Protein AF-A0A973AI22-F1 (afdb_monomer_lite)

Radius of gyration: 14.26 Å; chains: 1; bounding box: 32×37×38 Å

Foldseek 3Di:
DDDDDDPPDDDDDQEPDDPQWDWDDWDAAPVRQKIWIWIAHPVQGIFIWMATNNGDHIHTLDPHHADFDHQDNPDDDDDDDDRPTDGDD

Structure (mmCIF, N/CA/C/O backbone):
data_AF-A0A973AI22-F1
#
_entry.id   AF-A0A973AI22-F1
#
loop_
_atom_site.group_PDB
_atom_site.id
_atom_site.type_symbol
_atom_site.label_atom_id
_atom_site.label_alt_id
_atom_site.label_comp_id
_atom_site.label_asym_id
_atom_site.label_entity_id
_atom_site.label_seq_id
_atom_site.pdbx_PDB_ins_code
_atom_site.C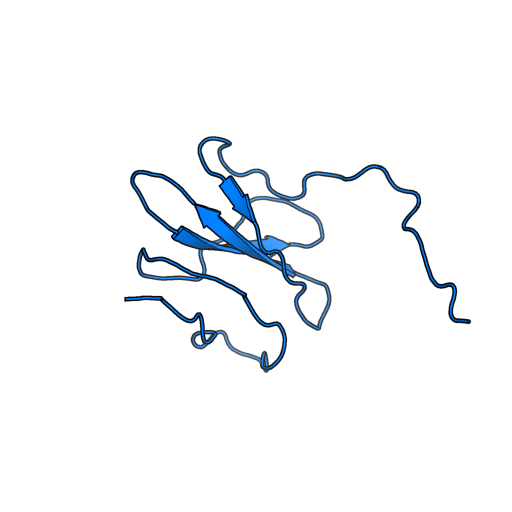artn_x
_atom_site.Cartn_y
_atom_site.Cartn_z
_atom_site.occupancy
_atom_site.B_iso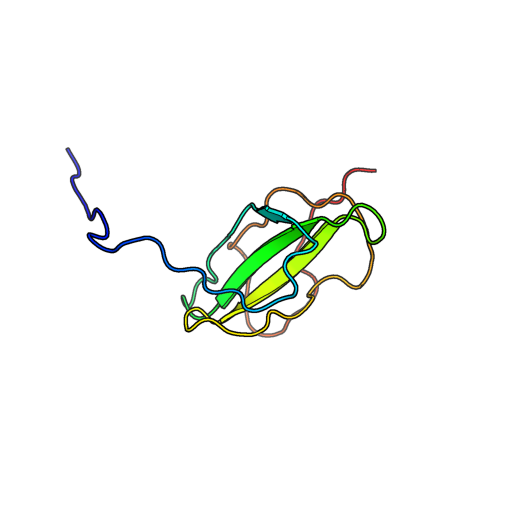_or_equiv
_atom_site.auth_seq_id
_atom_site.auth_comp_id
_atom_site.auth_asym_id
_atom_site.auth_atom_id
_atom_site.pdbx_PDB_model_num
ATOM 1 N N . MET A 1 1 ? -20.290 25.829 6.527 1.00 38.75 1 MET A N 1
ATOM 2 C CA . MET A 1 1 ? -18.830 25.606 6.546 1.00 38.75 1 MET A CA 1
ATOM 3 C C . MET A 1 1 ? -18.631 24.282 7.258 1.00 38.75 1 MET A C 1
ATOM 5 O O . MET A 1 1 ? -18.923 24.220 8.442 1.00 38.75 1 MET A O 1
ATOM 9 N N . SER A 1 2 ? -18.327 23.205 6.529 1.00 45.47 2 SER A N 1
ATOM 10 C CA . SER A 1 2 ? -18.162 21.881 7.141 1.00 45.47 2 SER A CA 1
ATOM 11 C C . SER A 1 2 ? -16.764 21.813 7.740 1.00 45.47 2 SER A C 1
ATOM 13 O O . SER A 1 2 ? -15.780 21.833 7.007 1.00 45.47 2 SER A O 1
ATOM 15 N N . VAL A 1 3 ? -16.694 21.797 9.062 1.00 52.75 3 VAL A N 1
ATOM 16 C CA . VAL A 1 3 ? -15.558 21.255 9.805 1.00 52.75 3 VAL A CA 1
ATOM 17 C C . VAL A 1 3 ? -15.888 19.792 10.045 1.00 52.75 3 VAL A C 1
ATOM 19 O O . VAL A 1 3 ? -16.946 19.520 10.603 1.00 52.75 3 VAL A O 1
ATOM 22 N N . ASP A 1 4 ? -15.044 18.859 9.606 1.00 45.47 4 ASP A N 1
ATOM 23 C CA . ASP A 1 4 ? -15.130 17.500 10.138 1.00 45.47 4 ASP A CA 1
ATOM 24 C C . ASP 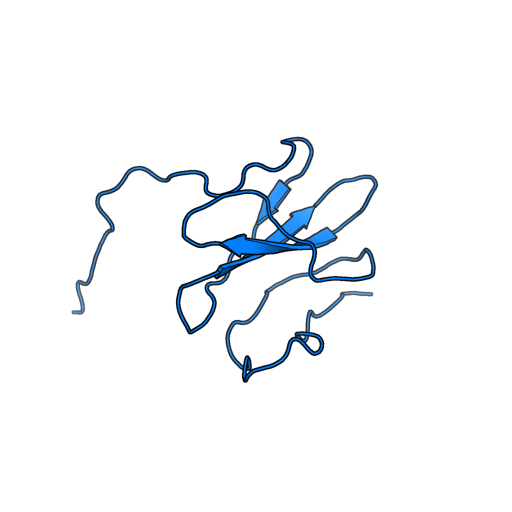A 1 4 ? -13.791 16.753 10.062 1.00 45.47 4 ASP A C 1
ATOM 26 O O . ASP A 1 4 ? -13.211 16.585 8.991 1.00 45.47 4 ASP A O 1
ATOM 30 N N . VAL A 1 5 ? -13.346 16.362 11.261 1.00 43.34 5 VAL A N 1
ATOM 31 C CA . VAL A 1 5 ? -12.277 15.435 11.665 1.00 43.34 5 VAL A CA 1
ATOM 32 C C . VAL A 1 5 ? -10.892 15.609 11.027 1.00 43.34 5 VAL A C 1
ATOM 34 O O . VAL A 1 5 ? -10.560 15.046 9.986 1.00 43.34 5 VAL A O 1
ATOM 37 N N . SER A 1 6 ? -10.011 16.270 11.778 1.00 48.56 6 SER A N 1
ATOM 38 C CA . SER A 1 6 ? -8.587 15.926 11.786 1.00 48.56 6 SER A CA 1
ATOM 39 C C . SER A 1 6 ? -8.434 14.643 12.616 1.00 48.56 6 SER A C 1
ATOM 41 O O . SER A 1 6 ? -8.905 14.625 13.750 1.00 48.56 6 SER A O 1
ATOM 43 N N . PRO A 1 7 ? -7.833 13.547 12.125 1.00 56.66 7 PRO A N 1
ATOM 44 C CA . PRO A 1 7 ? -7.440 12.467 13.014 1.00 56.66 7 PRO A CA 1
ATOM 45 C C . PRO A 1 7 ? -6.209 12.945 13.791 1.00 56.66 7 PRO A C 1
ATOM 47 O O . PRO A 1 7 ? -5.124 13.061 13.231 1.00 56.66 7 PRO A O 1
ATOM 50 N N . ASP A 1 8 ? -6.381 13.222 15.080 1.00 58.28 8 ASP A N 1
ATOM 51 C CA . ASP A 1 8 ? -5.369 13.749 16.015 1.00 58.28 8 ASP A CA 1
ATOM 52 C C . ASP A 1 8 ? -4.208 12.766 16.313 1.00 58.28 8 ASP A C 1
ATOM 54 O O . ASP A 1 8 ? -3.516 12.870 17.325 1.00 58.28 8 ASP A O 1
ATOM 58 N N . GLY A 1 9 ? -4.010 11.760 15.460 1.00 64.19 9 GLY A N 1
ATOM 59 C CA . GLY A 1 9 ? -3.031 10.696 15.627 1.00 64.19 9 GLY A CA 1
ATOM 60 C C . GLY A 1 9 ? -1.798 10.914 14.760 1.00 64.19 9 GLY A C 1
ATOM 61 O O . GLY A 1 9 ? -1.897 11.275 13.588 1.00 64.19 9 GLY A O 1
ATOM 62 N N . ALA A 1 10 ? -0.620 10.630 15.318 1.00 79.88 10 ALA A N 1
ATOM 63 C CA . ALA A 1 10 ? 0.596 10.532 14.523 1.00 79.88 10 ALA A CA 1
ATOM 64 C C . ALA A 1 10 ? 0.411 9.483 13.404 1.00 79.88 10 ALA A C 1
ATOM 66 O O . ALA A 1 10 ? -0.129 8.398 13.664 1.00 79.88 10 ALA A O 1
ATOM 67 N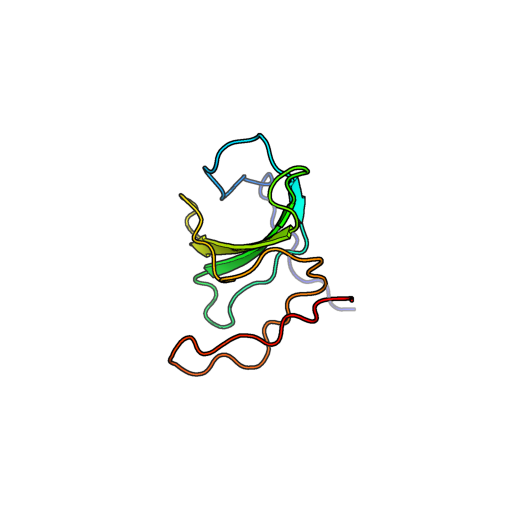 N . PRO A 1 11 ? 0.855 9.769 12.166 1.00 78.62 11 PRO A N 1
ATOM 68 C CA . PRO A 1 11 ? 0.766 8.809 11.076 1.00 78.62 11 PRO A CA 1
ATOM 69 C C . PRO A 1 11 ? 1.509 7.525 11.456 1.00 78.62 11 PRO A C 1
ATOM 71 O O . PRO A 1 11 ? 2.657 7.558 11.893 1.00 78.62 11 PRO A O 1
ATOM 74 N N . THR A 1 12 ? 0.841 6.384 11.296 1.00 84.25 12 THR A N 1
ATOM 75 C CA . THR A 1 12 ? 1.406 5.063 11.591 1.00 84.25 12 THR A CA 1
ATOM 76 C C . THR A 1 12 ? 1.576 4.285 10.294 1.00 84.25 12 THR A C 1
ATOM 78 O O . THR A 1 12 ? 0.634 4.179 9.507 1.00 84.25 12 THR A O 1
ATOM 81 N N . ARG A 1 13 ? 2.763 3.707 10.068 1.00 87.44 13 ARG A N 1
ATOM 82 C CA . ARG A 1 13 ? 2.988 2.800 8.934 1.00 87.44 13 ARG A CA 1
ATOM 83 C C . ARG A 1 13 ? 2.212 1.500 9.155 1.00 87.44 13 ARG A C 1
ATOM 85 O O . ARG A 1 13 ? 2.400 0.828 10.168 1.00 87.44 13 ARG A O 1
ATOM 92 N N . LEU A 1 14 ? 1.355 1.143 8.199 1.00 91.19 14 LEU A N 1
ATOM 93 C CA . LEU A 1 14 ? 0.548 -0.082 8.248 1.00 91.19 14 LEU A CA 1
ATOM 94 C C . LEU A 1 14 ? 1.232 -1.269 7.561 1.00 91.19 14 LEU A C 1
ATOM 96 O O . LEU A 1 14 ? 1.007 -2.415 7.948 1.00 91.19 14 LEU A O 1
ATOM 100 N N . THR A 1 15 ? 2.075 -1.009 6.569 1.00 90.56 15 THR A N 1
ATOM 101 C CA . THR A 1 15 ? 2.825 -2.020 5.824 1.00 90.56 15 THR A CA 1
ATOM 102 C C . THR A 1 15 ? 4.042 -2.504 6.611 1.00 90.56 15 THR A C 1
ATOM 104 O O . THR A 1 15 ? 4.725 -1.743 7.301 1.00 90.56 15 THR A O 1
ATOM 107 N N . ARG A 1 16 ? 4.304 -3.811 6.532 1.00 91.69 16 ARG A N 1
ATOM 108 C CA . ARG A 1 16 ? 5.497 -4.470 7.097 1.00 91.69 16 ARG A CA 1
ATOM 109 C C . ARG A 1 16 ? 6.323 -5.178 6.023 1.00 91.69 16 ARG A C 1
ATOM 111 O O . ARG A 1 16 ? 7.043 -6.126 6.321 1.00 91.69 16 ARG A O 1
ATOM 118 N N . ASP A 1 17 ? 6.180 -4.736 4.782 1.00 85.25 17 ASP A N 1
ATOM 119 C CA . ASP A 1 17 ? 6.934 -5.264 3.653 1.00 85.25 17 ASP A CA 1
ATOM 120 C C . ASP A 1 17 ? 8.386 -4.764 3.684 1.00 85.25 17 ASP A C 1
ATOM 122 O O . ASP A 1 17 ? 8.718 -3.829 4.431 1.00 85.25 17 ASP A O 1
ATOM 126 N N . ALA A 1 18 ? 9.247 -5.409 2.888 1.00 75.31 18 ALA A N 1
ATOM 127 C CA . ALA A 1 18 ? 10.627 -4.976 2.687 1.00 75.31 18 ALA A CA 1
ATOM 128 C C . ALA A 1 18 ? 10.658 -3.496 2.264 1.00 75.31 18 ALA A C 1
ATOM 130 O O . ALA A 1 18 ? 9.755 -3.019 1.591 1.00 75.31 18 ALA A O 1
ATOM 131 N N . THR A 1 19 ? 11.641 -2.730 2.732 1.00 74.88 19 THR A N 1
ATOM 132 C CA . THR A 1 19 ? 11.670 -1.263 2.562 1.00 74.88 19 THR A CA 1
ATOM 133 C C . THR A 1 19 ? 12.397 -0.813 1.294 1.00 74.88 19 THR A C 1
ATOM 135 O O . THR A 1 19 ? 12.807 0.339 1.204 1.00 74.88 19 THR A O 1
ATOM 138 N N . ASP A 1 20 ? 12.630 -1.726 0.358 1.00 83.19 20 ASP A N 1
ATOM 139 C CA . ASP A 1 20 ? 13.357 -1.517 -0.896 1.00 83.19 20 ASP A CA 1
ATOM 140 C C . ASP A 1 20 ? 12.480 -0.989 -2.042 1.00 83.19 20 ASP A C 1
ATOM 142 O O . ASP A 1 20 ? 12.994 -0.712 -3.118 1.00 83.19 20 ASP A O 1
ATOM 146 N N . HIS A 1 21 ? 11.187 -0.764 -1.800 1.00 85.81 21 HIS A N 1
ATOM 147 C CA . HIS A 1 21 ? 10.248 -0.216 -2.776 1.00 85.81 21 HIS A CA 1
ATOM 148 C C . HIS A 1 21 ? 9.515 1.022 -2.244 1.00 85.81 21 HIS A C 1
ATOM 150 O O . HIS A 1 21 ? 9.401 1.249 -1.036 1.00 85.81 21 HIS A O 1
ATOM 156 N N . PHE A 1 22 ? 8.972 1.821 -3.161 1.00 90.06 22 PHE A N 1
ATOM 157 C CA . PHE A 1 22 ? 8.087 2.937 -2.832 1.00 90.06 22 PHE A CA 1
ATOM 158 C C . PHE A 1 22 ? 6.636 2.476 -2.724 1.00 90.06 22 PHE A C 1
ATOM 160 O O . PHE A 1 22 ? 6.213 1.593 -3.462 1.00 90.06 22 PHE A O 1
ATOM 167 N N . GLU A 1 23 ? 5.859 3.122 -1.856 1.00 90.75 23 GLU A N 1
ATOM 168 C CA . GLU A 1 23 ? 4.425 2.881 -1.665 1.00 90.75 23 GLU A CA 1
ATOM 169 C C . GLU A 1 23 ? 3.665 4.205 -1.860 1.00 90.75 23 GLU A C 1
ATOM 171 O O . GLU A 1 23 ? 3.964 5.193 -1.188 1.00 90.75 23 GLU A O 1
ATOM 176 N N . TYR A 1 24 ? 2.694 4.259 -2.775 1.00 88.00 24 TYR A N 1
ATOM 177 C CA . TYR A 1 24 ? 1.942 5.486 -3.075 1.00 88.00 24 TYR A CA 1
ATOM 178 C C . TYR A 1 24 ? 0.506 5.213 -3.550 1.00 88.00 24 TYR A C 1
ATOM 180 O O . TYR A 1 24 ? 0.081 4.068 -3.708 1.00 88.00 24 TYR A O 1
ATOM 188 N N . ASP A 1 25 ? -0.266 6.291 -3.725 1.00 89.19 25 ASP A N 1
ATOM 189 C CA . ASP A 1 25 ? -1.674 6.293 -4.144 1.00 89.19 25 ASP A CA 1
ATOM 190 C C . ASP A 1 25 ? -2.594 5.341 -3.341 1.00 89.19 25 ASP A C 1
ATOM 192 O O . ASP A 1 25 ? -3.275 4.495 -3.930 1.00 89.19 25 ASP A O 1
ATOM 196 N N . PRO A 1 26 ? -2.655 5.436 -1.997 1.00 90.06 26 PRO A N 1
ATOM 197 C CA . PRO A 1 26 ? -3.505 4.553 -1.211 1.00 90.06 26 PRO A CA 1
ATOM 198 C C . PRO A 1 26 ? -4.994 4.842 -1.436 1.00 90.06 26 PRO A C 1
ATOM 200 O O . PRO A 1 26 ? -5.438 5.990 -1.502 1.00 90.06 26 PRO A O 1
ATOM 203 N N . THR A 1 27 ? -5.800 3.785 -1.465 1.00 88.44 27 THR A N 1
ATOM 204 C CA . THR A 1 27 ? -7.259 3.870 -1.483 1.00 88.44 27 THR A CA 1
ATOM 205 C C . THR A 1 27 ? -7.879 2.875 -0.511 1.00 88.44 27 THR A C 1
ATOM 207 O O . THR A 1 27 ? -7.491 1.706 -0.439 1.00 88.44 27 THR A O 1
ATOM 210 N N . TRP A 1 28 ? -8.863 3.339 0.255 1.00 86.88 28 TRP A N 1
ATOM 211 C CA . TRP A 1 28 ? -9.602 2.496 1.183 1.00 86.88 28 TRP A CA 1
ATOM 212 C C . TRP A 1 28 ? -10.621 1.633 0.442 1.00 86.88 28 TRP A C 1
ATOM 214 O O . TRP A 1 28 ? -11.366 2.095 -0.425 1.00 86.88 28 TRP A O 1
ATOM 224 N N . SER A 1 29 ? -10.700 0.367 0.837 1.00 86.56 29 SER A N 1
ATOM 225 C CA . SER A 1 29 ? -11.852 -0.476 0.519 1.00 86.56 29 SER A CA 1
ATOM 226 C C . SER A 1 29 ? -13.131 0.108 1.128 1.00 86.56 29 SER A C 1
ATOM 228 O O . SER A 1 29 ? -13.113 0.729 2.190 1.00 86.56 29 SER A O 1
ATOM 230 N N . ARG A 1 30 ? -14.271 -0.114 0.465 1.00 84.19 30 ARG A N 1
ATOM 231 C CA . ARG A 1 30 ? -15.574 0.425 0.893 1.00 84.19 30 ARG A CA 1
ATOM 232 C C . ARG A 1 30 ? -15.999 -0.047 2.289 1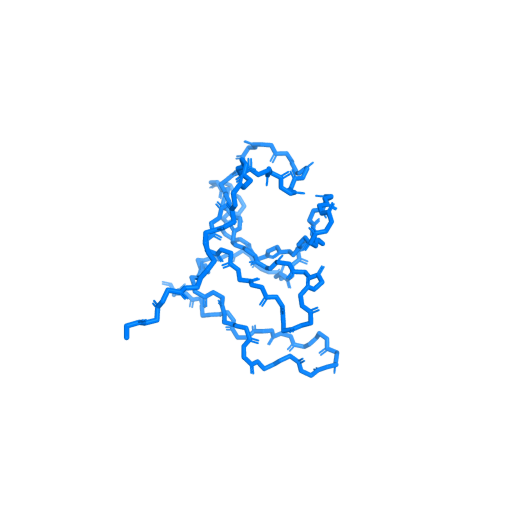.00 84.19 30 ARG A C 1
ATOM 234 O O . ARG A 1 30 ? -16.727 0.666 2.969 1.00 84.19 30 ARG A O 1
ATOM 241 N N . ASP A 1 31 ? -15.587 -1.248 2.690 1.00 85.38 31 ASP A N 1
ATOM 242 C CA . ASP A 1 31 ? -15.859 -1.802 4.020 1.00 85.38 31 ASP A CA 1
ATOM 243 C C . ASP A 1 31 ? -14.836 -1.363 5.082 1.00 85.38 31 ASP A C 1
ATOM 245 O O . ASP A 1 31 ? -14.954 -1.766 6.238 1.00 85.38 31 ASP A O 1
ATOM 249 N N . GLY A 1 32 ? -13.837 -0.558 4.701 1.00 89.56 32 GLY A N 1
ATOM 250 C CA . GLY A 1 32 ? -12.800 -0.035 5.587 1.00 89.56 32 GLY A CA 1
ATOM 251 C C . GLY A 1 32 ? -11.807 -1.083 6.090 1.00 89.56 32 GLY A C 1
ATOM 252 O O . GLY A 1 32 ? -11.010 -0.780 6.971 1.00 89.56 32 GLY A O 1
ATOM 253 N N . LYS A 1 33 ? -11.831 -2.323 5.580 1.00 91.94 33 LYS A N 1
ATOM 254 C CA . LYS A 1 33 ? -11.003 -3.414 6.131 1.00 91.94 33 LYS A CA 1
ATOM 255 C C . LYS A 1 33 ? -9.619 -3.503 5.513 1.00 91.94 33 LYS A C 1
ATOM 257 O O . LYS A 1 33 ? -8.713 -4.077 6.115 1.00 91.94 33 LYS A O 1
ATOM 262 N N . ASN A 1 34 ? -9.469 -2.971 4.310 1.00 91.50 34 ASN A N 1
ATOM 263 C CA . ASN A 1 34 ? -8.246 -3.035 3.525 1.00 91.50 34 ASN A CA 1
ATOM 264 C C . ASN A 1 34 ? -7.924 -1.691 2.880 1.00 91.50 34 ASN A C 1
ATOM 266 O O . ASN A 1 34 ? -8.820 -0.889 2.594 1.00 91.50 34 ASN A O 1
ATOM 270 N N . ILE A 1 35 ? -6.645 -1.514 2.584 1.00 90.75 35 ILE A N 1
ATOM 271 C CA . ILE A 1 35 ? -6.097 -0.411 1.809 1.00 90.75 35 ILE A CA 1
ATOM 272 C C . ILE A 1 35 ? -5.384 -1.027 0.613 1.00 90.75 35 ILE A C 1
ATOM 274 O O . ILE A 1 35 ? -4.519 -1.884 0.794 1.00 90.75 35 ILE A O 1
ATOM 278 N N . ALA A 1 36 ? -5.754 -0.605 -0.592 1.00 90.19 36 ALA A N 1
ATOM 279 C CA . ALA A 1 36 ? -4.999 -0.901 -1.802 1.00 90.19 36 ALA A CA 1
ATOM 280 C C . ALA A 1 36 ? -4.043 0.256 -2.100 1.00 90.19 36 ALA A C 1
ATOM 282 O O . ALA A 1 36 ? -4.399 1.408 -1.869 1.00 90.19 36 ALA A O 1
ATOM 283 N N . PHE A 1 37 ? -2.851 -0.039 -2.602 1.00 87.88 37 PHE A N 1
ATOM 284 C CA . PHE A 1 37 ? -1.825 0.958 -2.912 1.00 87.88 37 PHE A CA 1
ATOM 285 C C . PHE A 1 37 ? -0.927 0.462 -4.046 1.00 87.88 37 PHE A C 1
ATOM 287 O O . PHE A 1 37 ? -0.922 -0.731 -4.366 1.00 87.88 37 PHE A O 1
ATOM 294 N N . VAL A 1 38 ? -0.180 1.370 -4.667 1.00 88.69 38 VAL A N 1
ATOM 295 C CA . VAL A 1 38 ? 0.817 1.034 -5.686 1.00 88.69 38 VAL A CA 1
ATOM 296 C C . VAL A 1 38 ? 2.178 0.881 -5.011 1.00 88.69 38 VAL A C 1
ATOM 298 O O . VAL A 1 38 ? 2.595 1.765 -4.267 1.00 88.69 38 VAL A O 1
ATOM 301 N N . SER A 1 39 ? 2.857 -0.237 -5.266 1.00 90.44 39 SER A N 1
ATOM 302 C CA . SER A 1 39 ? 4.272 -0.425 -4.944 1.00 90.44 39 SER A CA 1
ATOM 303 C C . SER A 1 39 ? 5.120 -0.198 -6.192 1.00 90.44 39 SER A C 1
ATOM 305 O O . SER A 1 39 ? 4.747 -0.732 -7.235 1.00 90.44 39 SER A O 1
ATOM 307 N N . TRP A 1 40 ? 6.249 0.504 -6.096 1.00 86.06 40 TRP A N 1
ATOM 308 C CA . TRP A 1 40 ? 7.226 0.656 -7.182 1.00 86.06 40 TRP A CA 1
ATOM 309 C C . TRP A 1 40 ? 8.602 0.171 -6.765 1.00 86.06 40 TRP A C 1
ATOM 311 O O . TRP A 1 40 ? 9.158 0.659 -5.782 1.00 86.06 40 TRP A O 1
ATOM 321 N N . ASP A 1 41 ? 9.149 -0.721 -7.573 1.00 89.31 41 ASP A N 1
ATOM 322 C CA . ASP A 1 41 ? 10.534 -1.159 -7.523 1.00 89.31 41 ASP A CA 1
ATOM 323 C C . ASP A 1 41 ? 11.165 -0.964 -8.912 1.00 89.31 41 ASP A C 1
ATOM 325 O O . ASP A 1 41 ? 10.492 -1.139 -9.930 1.00 89.31 41 ASP A O 1
ATOM 329 N N . ASP A 1 42 ? 12.444 -0.594 -8.973 1.00 81.88 42 ASP A N 1
ATOM 330 C CA . ASP A 1 42 ? 13.120 -0.316 -10.249 1.00 81.88 42 ASP A CA 1
ATOM 331 C C . ASP A 1 42 ? 13.377 -1.586 -11.084 1.00 81.88 42 ASP A C 1
ATOM 333 O O . ASP A 1 42 ? 13.567 -1.494 -12.299 1.00 81.88 42 ASP A O 1
ATOM 337 N N . GLN A 1 43 ? 13.373 -2.773 -10.465 1.00 84.50 43 GLN A N 1
ATOM 338 C CA . GLN A 1 43 ? 13.555 -4.066 -11.134 1.00 84.50 43 GLN A CA 1
ATOM 339 C C . GLN A 1 43 ? 12.214 -4.733 -11.467 1.00 84.50 43 GLN A C 1
ATOM 341 O O . GLN A 1 43 ? 12.034 -5.245 -12.574 1.00 84.50 43 GLN A O 1
ATOM 346 N N . GLU A 1 44 ? 11.267 -4.732 -10.528 1.00 81.88 44 GLU A N 1
ATOM 347 C CA . GLU A 1 44 ? 9.962 -5.388 -10.667 1.00 81.88 44 GLU A CA 1
ATOM 348 C C . GLU A 1 44 ? 8.871 -4.476 -11.255 1.00 81.88 44 GLU A C 1
ATOM 350 O O . GLU A 1 44 ? 7.801 -4.964 -11.627 1.00 81.88 44 GLU A O 1
ATOM 355 N N . LEU A 1 45 ? 9.146 -3.175 -11.413 1.00 84.75 45 LEU A N 1
ATOM 356 C CA . LEU A 1 45 ? 8.192 -2.132 -11.807 1.00 84.75 45 LEU A CA 1
ATOM 357 C C . LEU A 1 45 ? 6.999 -2.036 -10.841 1.00 84.75 45 LEU A C 1
ATOM 359 O O . LEU A 1 45 ? 6.983 -2.599 -9.743 1.00 84.75 45 LEU A O 1
ATOM 363 N N . ALA A 1 46 ? 5.975 -1.273 -11.236 1.00 84.62 46 ALA A N 1
ATOM 364 C CA . ALA A 1 46 ? 4.820 -1.073 -10.384 1.00 84.62 46 ALA A CA 1
ATOM 365 C C . ALA A 1 46 ? 3.929 -2.321 -10.268 1.00 84.62 46 ALA A C 1
ATOM 367 O O . ALA A 1 46 ? 3.624 -3.030 -11.236 1.00 84.62 46 ALA A O 1
ATOM 368 N N . HIS A 1 47 ? 3.424 -2.521 -9.056 1.00 86.12 47 HIS A N 1
ATOM 369 C CA . HIS A 1 47 ? 2.419 -3.512 -8.711 1.00 86.12 47 HIS A CA 1
ATOM 370 C C . HIS A 1 47 ? 1.344 -2.886 -7.837 1.00 86.12 47 HIS A C 1
ATOM 372 O O . HIS A 1 47 ? 1.589 -1.916 -7.130 1.00 86.12 47 HIS A O 1
ATOM 378 N N . VAL A 1 48 ? 0.147 -3.468 -7.854 1.00 87.25 48 VAL A N 1
ATOM 379 C CA . VAL A 1 48 ? -0.874 -3.099 -6.874 1.00 87.25 48 VAL A CA 1
ATOM 380 C C . VAL A 1 48 ? -0.843 -4.105 -5.747 1.00 87.25 48 VAL A C 1
ATOM 382 O O . VAL A 1 48 ? -0.886 -5.315 -5.981 1.00 87.25 48 VAL A O 1
ATOM 385 N N . GLN A 1 49 ? -0.803 -3.584 -4.534 1.00 90.19 49 GLN A N 1
ATOM 386 C CA . GLN A 1 49 ? -0.765 -4.326 -3.289 1.00 90.19 49 GLN A CA 1
ATOM 387 C C . GLN A 1 49 ? -2.023 -4.023 -2.471 1.00 90.19 49 GLN A C 1
ATOM 389 O O . GLN A 1 49 ? -2.704 -3.019 -2.689 1.00 90.19 49 GLN A O 1
ATOM 394 N N . SER A 1 50 ? -2.339 -4.896 -1.518 1.00 92.12 50 SER A N 1
ATOM 395 C CA . SER A 1 50 ? -3.406 -4.696 -0.537 1.00 92.12 50 SER A CA 1
ATOM 396 C C . SER A 1 50 ? -2.919 -5.068 0.857 1.00 92.12 50 SER A C 1
ATOM 398 O O . SER A 1 50 ? -2.391 -6.159 1.051 1.00 92.12 50 SER A O 1
ATOM 400 N N . VAL A 1 51 ? -3.163 -4.210 1.847 1.00 94.38 51 VAL A N 1
ATOM 401 C CA . VAL A 1 51 ? -2.867 -4.458 3.269 1.00 94.38 51 VAL A CA 1
ATOM 402 C C . VAL A 1 51 ? -4.135 -4.309 4.108 1.00 94.38 51 VAL A C 1
ATOM 404 O O . VAL A 1 51 ? -5.041 -3.551 3.756 1.00 94.38 51 VAL A O 1
ATOM 407 N N . ARG A 1 52 ? -4.227 -5.037 5.227 1.00 94.50 52 ARG A N 1
ATOM 408 C CA . ARG A 1 52 ? -5.325 -4.851 6.188 1.00 94.50 52 ARG A CA 1
ATOM 409 C C . ARG A 1 52 ? -5.216 -3.485 6.863 1.00 94.50 52 ARG A C 1
ATOM 411 O O . ARG A 1 52 ? -4.120 -3.021 7.156 1.00 94.50 52 ARG A O 1
ATOM 418 N N . ALA A 1 53 ? -6.356 -2.900 7.214 1.00 91.38 53 ALA A N 1
ATOM 419 C CA . ALA A 1 53 ? -6.437 -1.659 7.988 1.00 91.38 53 ALA A CA 1
ATOM 420 C C . ALA A 1 53 ? -5.755 -1.758 9.366 1.00 91.38 53 ALA A C 1
ATOM 422 O O . ALA A 1 53 ? -5.271 -0.768 9.898 1.00 91.38 53 ALA A O 1
ATOM 423 N N . SER A 1 54 ? -5.680 -2.970 9.925 1.00 92.81 54 SER A N 1
ATOM 424 C CA . SER A 1 54 ? -4.935 -3.282 11.152 1.00 92.81 54 SER A CA 1
ATOM 425 C C . SER A 1 54 ? -3.411 -3.325 10.964 1.00 92.81 54 SER A C 1
ATOM 427 O O . SER A 1 54 ? -2.684 -3.581 11.921 1.00 92.81 54 SER A O 1
ATOM 429 N N . GLY A 1 55 ? -2.930 -3.160 9.731 1.00 92.44 55 GLY A N 1
ATOM 430 C CA . GLY A 1 55 ? -1.541 -3.346 9.335 1.00 92.44 55 GLY A CA 1
ATOM 431 C C . GLY A 1 55 ? -1.128 -4.810 9.161 1.00 92.44 55 GLY A C 1
ATOM 432 O O . GLY A 1 55 ? -1.878 -5.744 9.470 1.00 92.44 55 GLY A O 1
ATOM 433 N N . GLY A 1 56 ? 0.081 -5.005 8.636 1.00 93.25 56 GLY A N 1
ATOM 434 C CA . GLY A 1 56 ? 0.692 -6.308 8.391 1.00 93.25 56 GLY A CA 1
ATOM 435 C C . GLY A 1 56 ? 1.445 -6.385 7.062 1.00 93.25 56 GLY A C 1
ATOM 436 O O . GLY A 1 56 ? 1.786 -5.368 6.464 1.00 93.25 56 GLY A O 1
ATOM 437 N N . GLN A 1 57 ? 1.701 -7.618 6.624 1.00 93.31 57 GLN A N 1
ATOM 438 C CA . GLN A 1 57 ? 2.225 -7.916 5.290 1.00 93.31 57 GLN A CA 1
ATOM 439 C C . GLN A 1 57 ? 1.168 -7.563 4.236 1.00 93.31 57 GLN A C 1
ATOM 441 O O . GLN A 1 57 ? -0.010 -7.899 4.424 1.00 93.31 57 GLN A O 1
ATOM 446 N N . SER A 1 58 ? 1.567 -6.914 3.144 1.00 91.75 58 SER A N 1
ATOM 447 C CA . SER A 1 58 ? 0.665 -6.704 2.013 1.00 91.75 58 SER A CA 1
ATOM 448 C C . SER A 1 58 ? 0.608 -7.932 1.100 1.00 91.75 58 SER A C 1
ATOM 450 O O . SER A 1 58 ? 1.372 -8.890 1.223 1.00 91.75 58 SER A O 1
ATOM 452 N N . THR A 1 59 ? -0.388 -7.968 0.221 1.00 90.62 59 THR A N 1
ATOM 453 C CA . THR A 1 59 ? -0.568 -9.022 -0.778 1.00 90.62 59 THR A CA 1
ATOM 454 C C . THR A 1 59 ? -0.722 -8.407 -2.157 1.00 90.62 59 THR A C 1
ATOM 456 O O . THR A 1 59 ? -1.557 -7.519 -2.353 1.00 90.62 59 THR A O 1
ATOM 459 N N . ARG A 1 60 ? 0.033 -8.935 -3.125 1.00 87.94 60 ARG A N 1
ATOM 460 C CA . ARG A 1 60 ? -0.000 -8.484 -4.516 1.00 87.94 60 ARG A CA 1
ATOM 461 C C . ARG A 1 60 ? -1.325 -8.864 -5.169 1.00 87.94 60 ARG A C 1
ATOM 463 O O . ARG A 1 60 ? -1.741 -10.019 -5.148 1.00 87.94 60 ARG A O 1
ATOM 470 N N . VAL A 1 61 ? -1.978 -7.873 -5.765 1.00 83.75 61 VAL A N 1
ATOM 471 C CA . VAL A 1 61 ? -3.269 -7.996 -6.458 1.00 83.75 61 VAL A CA 1
ATOM 472 C C . VAL A 1 61 ? -3.078 -8.124 -7.975 1.00 83.75 6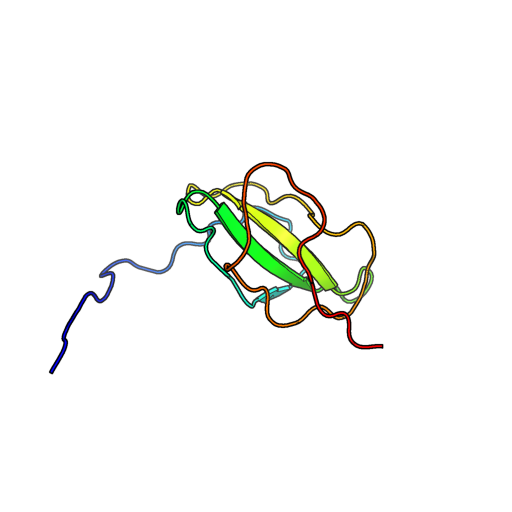1 VAL A C 1
ATOM 474 O O . VAL A 1 61 ? -3.936 -8.680 -8.663 1.00 83.75 61 VAL A O 1
ATOM 477 N N . THR A 1 62 ? -1.970 -7.614 -8.523 1.00 75.94 62 THR A N 1
ATOM 478 C CA . THR A 1 62 ? -1.661 -7.692 -9.959 1.00 75.94 62 THR A CA 1
ATOM 479 C C . THR A 1 62 ? -0.805 -8.907 -10.308 1.00 75.94 62 THR A C 1
ATOM 481 O O . THR A 1 62 ? 0.158 -9.234 -9.624 1.00 75.94 62 THR A O 1
ATOM 484 N N . ASN A 1 63 ? -1.104 -9.537 -11.446 1.00 75.19 63 ASN A N 1
ATOM 485 C CA . ASN A 1 63 ? -0.334 -10.684 -11.951 1.00 75.19 63 ASN A CA 1
ATOM 486 C C . ASN A 1 63 ? 0.779 -10.278 -12.935 1.00 75.19 63 ASN A C 1
ATOM 488 O O . ASN A 1 63 ? 1.502 -11.140 -13.423 1.00 75.19 63 ASN A O 1
ATOM 492 N N . GLN A 1 64 ? 0.874 -8.994 -13.291 1.00 67.62 64 GLN A N 1
ATOM 493 C CA . GLN A 1 64 ? 1.848 -8.469 -14.249 1.00 67.62 64 GLN A CA 1
ATOM 494 C C . GLN A 1 64 ? 2.402 -7.132 -13.761 1.00 67.62 64 GLN A C 1
ATOM 496 O O . GLN A 1 64 ? 1.640 -6.298 -13.263 1.00 67.62 64 GLN A O 1
ATOM 501 N N . ALA A 1 65 ? 3.705 -6.947 -13.946 1.00 67.06 65 ALA A N 1
ATOM 502 C CA . ALA A 1 65 ? 4.417 -5.688 -13.765 1.00 67.06 65 ALA A CA 1
ATOM 503 C C . ALA A 1 65 ? 3.956 -4.634 -14.792 1.00 67.06 65 ALA A C 1
ATOM 505 O O . ALA A 1 65 ? 3.671 -4.969 -15.950 1.00 67.06 65 ALA A O 1
ATOM 506 N N . GLY A 1 66 ? 3.858 -3.366 -14.386 1.00 68.69 66 GLY A N 1
ATOM 507 C CA . GLY A 1 66 ? 3.512 -2.260 -15.285 1.00 68.69 66 GLY A CA 1
ATOM 508 C C . GLY A 1 66 ? 3.321 -0.926 -14.565 1.00 68.69 66 GLY A C 1
ATOM 509 O O . GLY A 1 66 ? 3.296 -0.882 -13.344 1.00 68.69 66 GLY A O 1
ATOM 510 N N . HIS A 1 67 ? 3.159 0.167 -15.313 1.00 58.59 67 HIS A N 1
ATOM 511 C CA . HIS A 1 67 ? 2.841 1.478 -14.740 1.00 58.59 67 HIS A CA 1
ATOM 512 C C . HIS A 1 67 ? 1.365 1.525 -14.341 1.00 58.59 67 HIS A C 1
ATOM 514 O O . HIS A 1 67 ? 0.494 1.584 -15.206 1.00 58.59 67 HIS A O 1
ATOM 520 N N . TYR A 1 68 ? 1.079 1.456 -13.041 1.00 58.97 68 TYR A N 1
ATOM 521 C CA . TYR A 1 68 ? -0.275 1.567 -12.501 1.00 58.97 68 TYR A CA 1
ATOM 522 C C . TYR A 1 68 ? -0.437 2.912 -11.789 1.00 58.97 68 TYR A C 1
ATOM 524 O O . TYR A 1 68 ? 0.341 3.232 -10.893 1.00 58.97 68 TYR A O 1
ATOM 532 N N . HIS A 1 69 ? -1.474 3.668 -12.154 1.00 55.75 69 HIS A N 1
ATOM 533 C CA . HIS A 1 69 ? -1.818 4.945 -11.524 1.00 55.75 69 HIS A CA 1
ATOM 534 C C . HIS A 1 69 ? -3.299 4.976 -11.119 1.00 55.75 69 HIS A C 1
ATOM 536 O O . HIS A 1 69 ? -4.152 4.397 -11.795 1.00 55.75 69 HIS A O 1
ATOM 542 N N . SER A 1 70 ? -3.618 5.690 -10.032 1.00 57.75 70 SER A N 1
ATOM 543 C CA . SER A 1 70 ? -4.998 5.998 -9.603 1.00 57.75 70 SER A CA 1
ATOM 544 C C . SER A 1 70 ? -5.914 4.783 -9.336 1.00 57.75 70 SER A C 1
ATOM 546 O O . SER A 1 70 ? -6.907 4.581 -10.051 1.00 57.75 70 SER A O 1
ATOM 548 N N . PRO A 1 71 ? -5.671 3.984 -8.279 1.00 55.16 71 PRO A N 1
ATOM 549 C CA . PRO A 1 71 ? -6.611 2.944 -7.873 1.00 55.16 71 PRO A CA 1
ATOM 550 C C . PRO A 1 71 ? -7.943 3.572 -7.416 1.00 55.16 71 PRO A C 1
ATOM 552 O O . PRO A 1 71 ? -7.977 4.483 -6.591 1.00 55.16 71 PRO A O 1
ATOM 555 N N . ARG A 1 72 ? -9.076 3.097 -7.958 1.00 53.22 72 ARG A N 1
ATOM 556 C CA . ARG A 1 72 ? -10.422 3.603 -7.614 1.00 53.22 72 ARG A CA 1
ATOM 557 C C . ARG A 1 72 ? -11.199 2.601 -6.758 1.00 53.22 72 ARG A C 1
ATOM 559 O O . ARG A 1 72 ? -11.271 1.424 -7.094 1.00 53.22 72 ARG A O 1
ATOM 566 N N . ALA A 1 73 ? -11.860 3.086 -5.704 1.00 53.41 73 ALA A N 1
ATOM 567 C CA . ALA A 1 73 ? -12.598 2.293 -4.707 1.00 53.41 73 ALA A CA 1
ATOM 568 C C . ALA A 1 73 ? -14.001 1.774 -5.150 1.00 53.41 73 ALA A C 1
ATOM 570 O O . ALA A 1 73 ? -14.686 1.078 -4.401 1.00 53.41 73 ALA A O 1
ATOM 571 N N . GLY A 1 74 ? -14.486 2.157 -6.337 1.00 41.66 74 GLY A N 1
ATOM 572 C CA . GLY A 1 74 ? -15.928 2.296 -6.597 1.00 41.66 74 GLY A CA 1
ATOM 573 C C . GLY A 1 74 ? -16.752 1.064 -7.000 1.00 41.66 74 GLY A C 1
ATOM 574 O O . GLY A 1 74 ? -17.971 1.192 -7.073 1.00 41.66 74 GLY A O 1
ATOM 575 N N . GLN A 1 75 ? -16.175 -0.109 -7.274 1.00 40.47 75 GLN A N 1
ATOM 576 C CA . GLN A 1 75 ? -16.948 -1.252 -7.799 1.00 40.47 75 GLN A CA 1
ATOM 577 C C . GLN A 1 75 ? -16.463 -2.598 -7.252 1.00 40.47 75 GLN A C 1
ATOM 579 O O . GLN A 1 75 ? -16.038 -3.473 -7.996 1.00 40.47 75 GLN A O 1
ATOM 584 N N . TYR A 1 76 ? -16.532 -2.787 -5.936 1.00 48.03 76 TYR A N 1
ATOM 585 C CA . TYR A 1 76 ? -16.106 -4.043 -5.311 1.00 48.03 76 TYR A CA 1
ATOM 586 C C . TYR A 1 76 ? -17.293 -4.747 -4.656 1.00 48.03 76 TYR A C 1
ATOM 588 O O . TYR A 1 76 ? -17.486 -4.707 -3.443 1.00 48.03 76 TYR A O 1
ATOM 596 N N . ARG A 1 77 ? -18.130 -5.390 -5.479 1.00 36.88 77 ARG A N 1
ATOM 597 C CA . ARG A 1 77 ? -18.995 -6.472 -4.997 1.00 36.88 77 ARG A CA 1
ATOM 598 C C . ARG A 1 77 ? -18.172 -7.753 -4.981 1.00 36.88 77 ARG A C 1
ATOM 600 O O . ARG A 1 77 ? -17.528 -8.068 -5.971 1.00 36.88 77 ARG A O 1
ATOM 607 N N . SER A 1 78 ? -18.228 -8.431 -3.834 1.00 36.19 78 SER A N 1
ATOM 608 C CA . SER A 1 78 ? -17.948 -9.850 -3.593 1.00 36.19 78 SER A CA 1
ATOM 609 C C . SER A 1 78 ? -17.338 -10.600 -4.783 1.00 36.19 78 SER A C 1
ATOM 611 O O . SER A 1 78 ? -18.036 -10.871 -5.761 1.00 36.19 78 SER A O 1
ATOM 613 N N . GLN A 1 79 ? -16.080 -11.018 -4.601 1.00 37.22 79 GLN A N 1
ATOM 614 C CA . GLN A 1 79 ? -15.231 -11.827 -5.487 1.00 37.22 79 GLN A CA 1
ATOM 615 C C . GLN A 1 79 ? -14.273 -10.991 -6.341 1.00 37.22 79 GLN A C 1
ATOM 617 O O . GLN A 1 79 ? -14.645 -10.362 -7.326 1.00 37.22 79 GLN A O 1
ATOM 622 N N . TRP A 1 80 ? -12.999 -11.029 -5.940 1.00 42.31 80 TRP A N 1
ATOM 623 C CA . TRP A 1 80 ? -11.851 -10.476 -6.648 1.00 42.31 80 TRP A CA 1
ATOM 624 C C . TRP A 1 80 ? -11.803 -10.966 -8.100 1.00 42.31 80 TRP A C 1
ATOM 626 O O . TRP A 1 80 ? -11.213 -11.995 -8.422 1.00 42.31 80 TRP A O 1
ATOM 636 N N . ARG A 1 81 ? -12.407 -10.197 -9.002 1.00 37.22 81 ARG A N 1
ATOM 637 C CA . ARG A 1 81 ? -12.141 -10.251 -10.435 1.00 37.22 81 ARG A CA 1
ATOM 638 C C . ARG A 1 81 ? -11.662 -8.873 -10.856 1.00 37.22 81 ARG A C 1
ATOM 640 O O . ARG A 1 81 ? -12.464 -7.966 -11.001 1.00 37.22 81 ARG A O 1
ATOM 647 N N . LYS A 1 82 ? -10.337 -8.769 -11.009 1.00 39.97 82 LYS A N 1
ATOM 648 C CA . LYS A 1 82 ? -9.602 -7.742 -11.763 1.00 39.97 82 LYS A CA 1
ATOM 649 C C . LYS A 1 82 ? -10.202 -6.335 -11.640 1.00 39.97 82 LYS A C 1
ATOM 651 O O . LYS A 1 82 ? -10.973 -5.915 -12.498 1.00 39.97 82 LYS A O 1
ATOM 656 N N . GLY A 1 83 ? -9.802 -5.601 -10.600 1.00 42.97 83 GLY A N 1
ATOM 657 C CA . GLY A 1 83 ? -9.980 -4.148 -10.589 1.00 42.97 83 GLY A CA 1
ATOM 658 C C . GLY A 1 83 ? -9.398 -3.552 -11.874 1.00 42.97 83 GLY A C 1
ATOM 659 O O . GLY A 1 83 ? -8.351 -3.997 -12.348 1.00 42.97 83 GLY A O 1
ATOM 660 N N . THR A 1 84 ? -10.104 -2.601 -12.481 1.00 49.94 84 THR A N 1
ATOM 661 C CA . THR A 1 84 ? -9.604 -1.845 -13.632 1.00 49.94 84 THR A CA 1
ATOM 662 C C . THR A 1 84 ? -8.482 -0.936 -13.154 1.00 49.94 84 THR A C 1
ATOM 664 O O . THR A 1 84 ? -8.725 0.199 -12.749 1.00 49.94 84 THR A O 1
ATOM 667 N N . TYR A 1 85 ? -7.263 -1.459 -13.156 1.00 53.72 85 TYR A N 1
ATOM 668 C CA . TYR A 1 85 ? -6.064 -0.648 -13.065 1.00 53.72 85 TYR A CA 1
ATOM 669 C C . TYR A 1 85 ? -5.713 -0.219 -14.479 1.00 53.72 85 TYR A C 1
ATOM 671 O O . TYR A 1 85 ? -5.489 -1.061 -15.353 1.00 53.72 85 TYR A O 1
ATOM 679 N N . THR A 1 86 ? -5.738 1.086 -14.723 1.00 49.97 86 THR A N 1
ATOM 680 C CA . THR A 1 86 ? -5.277 1.619 -15.999 1.00 49.97 86 THR A CA 1
ATOM 681 C C . THR A 1 86 ? -3.765 1.455 -16.017 1.00 49.97 86 THR A C 1
ATOM 683 O O . THR A 1 86 ? -3.063 2.059 -15.209 1.00 49.97 86 THR A O 1
ATOM 686 N N . ARG A 1 87 ? -3.290 0.554 -16.878 1.00 48.75 87 ARG A N 1
ATOM 687 C CA . ARG A 1 87 ? -1.878 0.419 -17.214 1.00 48.75 87 ARG A CA 1
ATOM 688 C C . ARG A 1 87 ? -1.605 1.359 -18.376 1.00 48.75 87 ARG A C 1
ATOM 690 O O . ARG A 1 87 ? -2.185 1.153 -19.445 1.00 48.75 87 ARG A O 1
ATOM 697 N N . ASP A 1 88 ? -0.744 2.342 -18.179 1.00 48.72 88 ASP A N 1
ATOM 698 C CA . ASP A 1 88 ? -0.251 3.135 -19.302 1.00 48.72 88 ASP A CA 1
ATOM 699 C C . ASP A 1 88 ? 0.726 2.280 -20.131 1.00 48.72 88 ASP A C 1
ATOM 701 O O . ASP A 1 88 ? 1.449 1.434 -19.587 1.00 48.72 88 ASP A O 1
ATOM 705 N N . ARG A 1 89 ? 0.621 2.392 -21.462 1.00 49.47 89 ARG A N 1
ATOM 706 C CA . ARG A 1 89 ? 1.396 1.594 -22.427 1.00 49.47 89 ARG A CA 1
ATOM 707 C C . ARG A 1 89 ? 2.844 2.039 -22.504 1.00 49.47 89 ARG A C 1
ATOM 709 O O . ARG A 1 89 ? 3.060 3.268 -22.518 1.00 49.47 89 ARG A O 1
#

Sequence (89 aa):
MSVDVSPDGAPTRLTRDATDHFEYDPTWSRDGKNIAFVSWDDQELAHVQSVRASGGQSTRVTNQAGHYHSPRAGQYRSQWRKGTYTRDR

Secondary structure (DSSP, 8-state):
--------SPP---B-S-TTSEEEEEEE-TTSSEEEEEEEETTTEEEEEEEETT-B--EE--SS--EEE----S---SS------EEE-

pLDDT: mean 72.67, std 19.43, range [36.19, 94.5]